Protein AF-F3FXG3-F1 (afdb_monomer_lite)

Organism: NCBI:txid629262

InterPro domains:
  IPR000873 AMP-dependent synthetase/ligase domain [PF00501] (2-48)

Sequence (66 aa):
GLLAILKAGGAYVPLDPSYPRERLQYMVKDSTPVALLVQAGTRDLLDDEHALRIDLDSVTWDAQRE

Foldseek 3Di:
DVVVCVVVVHDDDDDDLVDDLVVSQVVCVVVVEQADEEEPVCQPSDDDPRHHYDYPPDDPPVVVPD

Secondary structure (DSSP, 8-state):
-HHHHHHTT-------TTS-HHHHHHHHHHH--SEEEE-TTTTTS---SSSEEEETT---GGGG--

Structure (mmCIF, N/CA/C/O backbone):
data_AF-F3FXG3-F1
#
_entry.id   AF-F3FXG3-F1
#
loop_
_atom_site.group_PDB
_atom_site.id
_atom_site.type_symbol
_atom_site.label_atom_id
_atom_site.label_alt_id
_atom_site.label_comp_id
_atom_site.label_asym_id
_atom_site.label_entity_id
_atom_site.label_seq_id
_atom_site.pdbx_PDB_ins_code
_atom_site.Cartn_x
_atom_site.Cartn_y
_atom_site.Cartn_z
_atom_site.occupancy
_atom_site.B_iso_or_equiv
_atom_site.auth_seq_id
_atom_site.auth_comp_id
_atom_site.auth_asym_id
_atom_site.auth_atom_id
_atom_site.pdbx_PDB_model_num
ATOM 1 N N . GLY A 1 1 ? 8.187 -5.929 -0.990 1.00 85.06 1 GLY A N 1
ATOM 2 C CA . GLY A 1 1 ? 7.420 -4.670 -1.018 1.00 85.06 1 GLY A CA 1
ATOM 3 C C . GLY A 1 1 ? 8.270 -3.461 -0.687 1.00 85.06 1 GLY A C 1
ATOM 4 O O . GLY A 1 1 ? 8.774 -2.831 -1.601 1.00 85.06 1 GLY A O 1
ATOM 5 N N . LEU A 1 2 ? 8.489 -3.170 0.597 1.00 92.06 2 LEU A N 1
ATOM 6 C CA . LEU A 1 2 ? 9.143 -1.940 1.073 1.00 92.06 2 LEU A CA 1
ATOM 7 C C . LEU A 1 2 ? 10.415 -1.522 0.310 1.00 92.06 2 LEU A C 1
ATOM 9 O O . LEU A 1 2 ? 10.470 -0.435 -0.256 1.00 92.06 2 LEU A O 1
ATOM 13 N N . LEU A 1 3 ? 11.430 -2.389 0.258 1.00 94.06 3 LEU A N 1
ATOM 14 C CA . LEU A 1 3 ? 12.694 -2.052 -0.407 1.00 94.06 3 LEU A CA 1
ATOM 15 C C . LEU A 1 3 ? 12.517 -1.728 -1.895 1.00 94.06 3 LEU A C 1
ATOM 17 O O . LEU A 1 3 ? 13.278 -0.925 -2.418 1.00 94.06 3 LEU A O 1
ATOM 21 N N . ALA A 1 4 ? 11.530 -2.324 -2.571 1.00 92.88 4 ALA A N 1
ATOM 22 C CA . ALA A 1 4 ? 11.245 -2.012 -3.969 1.00 92.88 4 ALA A CA 1
ATOM 23 C C . ALA A 1 4 ? 10.735 -0.572 -4.121 1.00 92.88 4 ALA A C 1
ATOM 25 O O . ALA A 1 4 ? 11.196 0.132 -5.012 1.00 92.88 4 ALA A O 1
ATOM 26 N N . ILE A 1 5 ? 9.870 -0.115 -3.207 1.00 94.88 5 ILE A N 1
ATOM 27 C CA . ILE A 1 5 ? 9.362 1.266 -3.187 1.00 94.88 5 ILE A CA 1
ATOM 28 C C . ILE A 1 5 ? 10.522 2.249 -3.007 1.00 94.88 5 ILE A C 1
ATOM 30 O O . ILE A 1 5 ? 10.680 3.172 -3.801 1.00 94.88 5 ILE A O 1
ATOM 34 N N . LEU A 1 6 ? 11.384 2.002 -2.015 1.00 95.88 6 LEU A N 1
ATOM 35 C CA . LEU A 1 6 ? 12.532 2.872 -1.746 1.00 95.88 6 LEU A CA 1
ATOM 36 C C . LEU A 1 6 ? 13.546 2.862 -2.897 1.00 95.88 6 LEU A C 1
ATOM 38 O O . LEU A 1 6 ? 14.073 3.907 -3.264 1.00 95.88 6 LEU A O 1
ATOM 42 N N . LYS A 1 7 ? 13.800 1.697 -3.507 1.00 95.69 7 LYS A N 1
ATOM 43 C CA . LYS A 1 7 ? 14.675 1.587 -4.684 1.00 95.69 7 LYS A CA 1
ATOM 44 C C . LYS A 1 7 ? 14.114 2.304 -5.911 1.00 95.69 7 LYS A C 1
ATOM 46 O O . LYS A 1 7 ? 14.897 2.807 -6.706 1.00 95.69 7 LYS A O 1
ATOM 51 N N . ALA A 1 8 ? 12.792 2.374 -6.051 1.00 93.94 8 ALA A N 1
ATOM 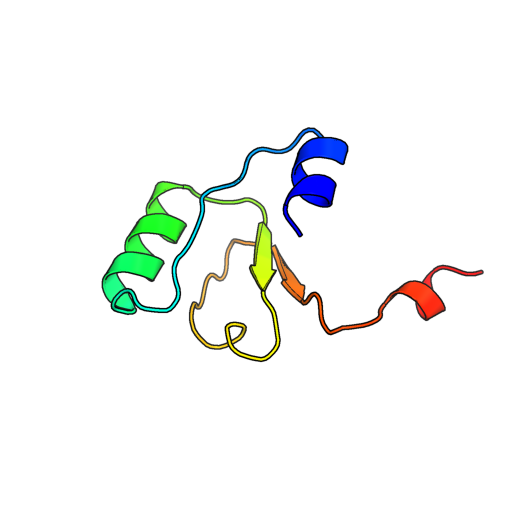52 C CA . ALA A 1 8 ? 12.128 3.165 -7.084 1.00 93.94 8 ALA A CA 1
ATOM 53 C C . ALA A 1 8 ? 12.128 4.679 -6.779 1.00 93.94 8 ALA A C 1
ATOM 55 O O . ALA A 1 8 ? 11.617 5.457 -7.579 1.00 93.94 8 ALA A O 1
ATOM 56 N N . GLY A 1 9 ? 12.681 5.106 -5.634 1.00 96.06 9 GLY A N 1
ATOM 57 C CA . GLY A 1 9 ? 12.692 6.504 -5.191 1.00 96.06 9 GLY A CA 1
ATOM 58 C C . GLY A 1 9 ? 11.374 6.975 -4.570 1.00 96.06 9 GLY A C 1
ATOM 59 O O . GLY A 1 9 ? 11.190 8.172 -4.366 1.00 96.06 9 GLY A O 1
ATOM 60 N N . GLY A 1 10 ? 10.451 6.055 -4.281 1.00 94.62 10 GLY A N 1
ATOM 61 C CA . GLY A 1 10 ? 9.154 6.361 -3.690 1.00 94.62 10 GLY A CA 1
ATOM 62 C C . GLY A 1 10 ? 9.176 6.416 -2.162 1.00 94.62 10 GLY A C 1
ATOM 63 O O . GLY A 1 10 ? 10.075 5.896 -1.500 1.00 94.62 10 GLY A O 1
ATOM 64 N N . ALA A 1 11 ? 8.116 6.996 -1.605 1.00 94.94 11 ALA A N 1
ATOM 65 C CA . ALA A 1 11 ? 7.762 6.892 -0.193 1.00 94.94 11 ALA A CA 1
ATOM 66 C C . ALA A 1 11 ? 6.555 5.956 -0.024 1.00 94.94 11 ALA A C 1
ATOM 68 O O . ALA A 1 11 ? 5.852 5.651 -0.986 1.00 94.94 11 ALA A O 1
ATOM 69 N N . TYR A 1 12 ? 6.315 5.489 1.199 1.00 94.94 12 TYR A N 1
ATOM 70 C CA . TYR A 1 12 ? 5.187 4.612 1.510 1.00 94.94 12 TYR A CA 1
ATOM 71 C C . TYR A 1 12 ? 4.535 5.013 2.830 1.00 94.94 12 TYR A C 1
ATOM 73 O O . TYR A 1 12 ? 5.194 5.539 3.728 1.00 94.94 12 TYR A O 1
ATOM 81 N N . VAL A 1 13 ? 3.245 4.703 2.950 1.00 94.44 13 VAL A N 1
ATOM 82 C CA . VAL A 1 13 ? 2.490 4.786 4.200 1.00 94.44 13 VAL A CA 1
ATOM 83 C C . VAL A 1 13 ? 2.217 3.357 4.671 1.00 94.44 13 VAL A C 1
ATOM 85 O O . VAL A 1 13 ? 1.619 2.583 3.921 1.00 94.44 13 VAL A O 1
ATOM 88 N N . PRO A 1 14 ? 2.670 2.957 5.871 1.00 93.31 14 PRO A N 1
ATOM 89 C CA . PRO A 1 14 ? 2.389 1.627 6.389 1.00 93.31 14 PRO A CA 1
ATOM 90 C C . PRO A 1 14 ? 0.904 1.498 6.753 1.00 93.31 14 PRO A C 1
ATOM 92 O O . PRO A 1 14 ? 0.365 2.307 7.509 1.00 93.31 14 PRO A O 1
ATOM 95 N N . LEU A 1 15 ? 0.258 0.455 6.232 1.00 92.50 15 LEU A N 1
ATOM 96 C CA . LEU A 1 15 ? -1.120 0.085 6.548 1.00 92.50 15 LEU A CA 1
ATOM 97 C C . LEU A 1 15 ? -1.114 -1.249 7.296 1.00 92.50 15 LEU A C 1
ATOM 99 O O . LEU A 1 15 ? -0.57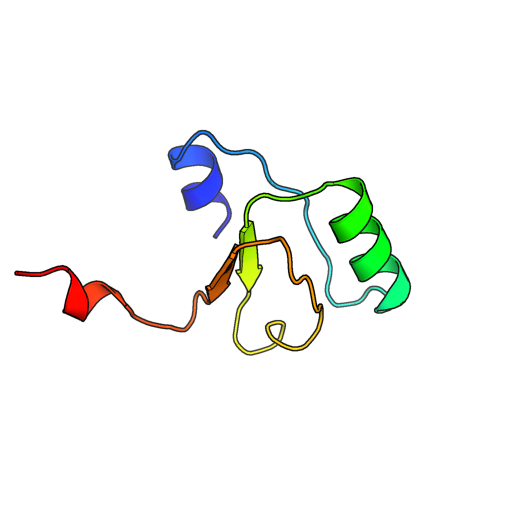5 -2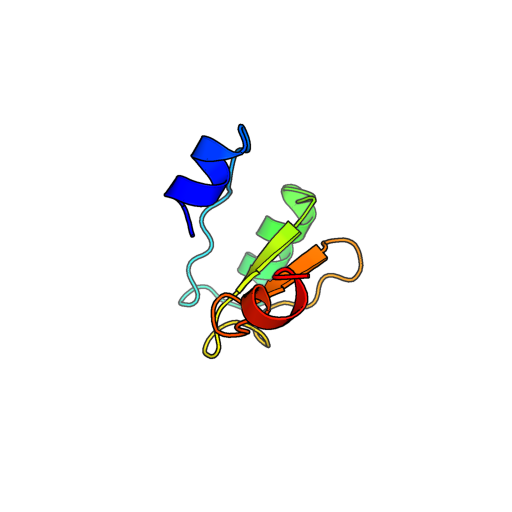.235 6.794 1.00 92.50 15 LEU A O 1
ATOM 103 N N . ASP A 1 16 ? -1.699 -1.271 8.492 1.00 92.88 16 ASP A N 1
ATOM 104 C CA . ASP A 1 16 ? -1.830 -2.477 9.312 1.00 92.88 16 ASP A CA 1
ATOM 105 C C . ASP A 1 16 ? -3.225 -3.099 9.109 1.00 92.88 16 ASP A C 1
ATOM 107 O O . ASP A 1 16 ? -4.220 -2.473 9.481 1.00 92.88 16 ASP A O 1
ATOM 111 N N . PRO A 1 17 ? -3.335 -4.321 8.555 1.00 90.75 17 PRO A N 1
ATOM 112 C CA . PRO A 1 17 ? -4.620 -4.980 8.324 1.00 90.75 17 PRO A CA 1
ATOM 113 C C . PRO A 1 17 ? -5.450 -5.244 9.587 1.00 90.75 17 PRO A C 1
ATOM 115 O O . PRO A 1 17 ? -6.638 -5.530 9.470 1.00 90.75 17 PRO A O 1
ATOM 118 N N . SER A 1 18 ? -4.852 -5.177 10.783 1.00 93.69 18 SER A N 1
ATOM 119 C CA . SER A 1 18 ? -5.578 -5.303 12.054 1.00 93.69 18 SER A CA 1
ATOM 120 C C . SER A 1 18 ? -6.428 -4.073 12.388 1.00 93.69 18 SER A C 1
ATOM 122 O O . SER A 1 18 ? -7.294 -4.139 13.265 1.00 93.69 18 SER A O 1
ATOM 124 N N . TYR A 1 19 ? -6.214 -2.949 11.696 1.00 93.88 19 TYR A N 1
ATOM 125 C CA . TYR A 1 19 ? -7.045 -1.766 11.855 1.00 93.88 19 TYR A CA 1
ATOM 126 C C . TYR A 1 19 ? -8.428 -1.943 11.218 1.00 93.88 19 TYR A C 1
ATOM 128 O O . TYR A 1 19 ? -8.560 -2.593 10.180 1.00 93.88 19 TYR A O 1
ATOM 136 N N . PRO A 1 20 ? -9.468 -1.307 11.793 1.00 93.06 20 PRO A N 1
ATOM 137 C CA . PRO A 1 20 ? -10.784 -1.258 11.170 1.00 93.06 20 PRO A CA 1
ATOM 138 C C . PRO A 1 20 ? -10.718 -0.709 9.740 1.00 93.06 20 PRO A C 1
ATOM 140 O O . PRO A 1 20 ? -9.928 0.198 9.447 1.00 93.06 20 PRO A O 1
ATOM 143 N N . ARG A 1 21 ? -11.583 -1.225 8.860 1.00 90.94 21 ARG A N 1
ATOM 144 C CA . ARG A 1 21 ? -11.619 -0.874 7.431 1.00 90.94 21 ARG A CA 1
ATOM 145 C C . ARG A 1 21 ? -11.752 0.634 7.215 1.00 90.94 21 ARG A C 1
ATOM 147 O O . ARG A 1 21 ? -11.066 1.188 6.363 1.00 90.94 21 ARG A O 1
ATOM 154 N N . GLU A 1 22 ? -12.568 1.308 8.016 1.00 91.94 22 GLU A N 1
ATOM 155 C CA . GLU A 1 22 ? -12.821 2.748 7.922 1.00 91.94 22 GLU A CA 1
ATOM 156 C C . GLU A 1 22 ? -11.544 3.559 8.172 1.00 91.94 22 GLU A C 1
ATOM 158 O O . GLU A 1 22 ? -11.278 4.550 7.491 1.00 91.94 22 GLU A O 1
ATOM 163 N N . ARG A 1 23 ? -10.710 3.113 9.122 1.00 93.62 23 ARG A N 1
ATOM 164 C CA . ARG A 1 23 ? -9.425 3.755 9.425 1.00 93.62 23 ARG A CA 1
ATOM 165 C C . ARG A 1 23 ? -8.444 3.584 8.272 1.00 93.62 23 ARG A C 1
ATOM 167 O O . ARG A 1 23 ? -7.750 4.532 7.916 1.00 93.62 23 ARG A O 1
ATOM 174 N N . LEU A 1 24 ? -8.393 2.392 7.691 1.00 93.00 24 LEU A N 1
ATOM 175 C CA . LEU A 1 24 ? -7.537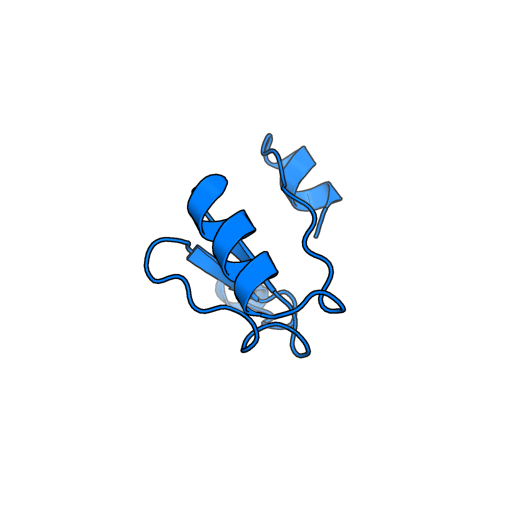 2.115 6.543 1.00 93.00 24 LEU A CA 1
ATOM 176 C C . LEU A 1 24 ? -7.960 2.937 5.320 1.00 93.00 24 LEU A C 1
ATOM 178 O O . LEU A 1 24 ? -7.111 3.559 4.687 1.00 93.00 24 LEU A O 1
ATOM 182 N N . GLN A 1 25 ? -9.264 3.021 5.042 1.00 91.50 25 GLN A N 1
ATOM 183 C CA . GLN A 1 25 ? -9.807 3.867 3.975 1.00 91.50 25 GLN A CA 1
ATOM 184 C C . GLN A 1 25 ? -9.473 5.345 4.190 1.00 91.50 25 GLN A C 1
ATOM 186 O O . GLN A 1 25 ? -9.073 6.024 3.247 1.00 91.50 25 GLN A O 1
ATOM 191 N N . TYR A 1 26 ? -9.582 5.840 5.427 1.00 92.69 26 TYR A N 1
ATOM 192 C CA . TYR A 1 26 ? -9.178 7.205 5.758 1.00 92.69 26 TYR A CA 1
ATOM 193 C C . TYR A 1 26 ? -7.695 7.449 5.448 1.00 92.69 26 TYR A C 1
ATOM 195 O O . TYR A 1 26 ? -7.370 8.424 4.781 1.00 92.69 26 TYR A O 1
ATOM 203 N N . MET A 1 27 ? -6.800 6.554 5.881 1.00 93.50 27 MET A N 1
ATOM 204 C CA . MET A 1 27 ? -5.356 6.696 5.647 1.00 93.50 27 MET A CA 1
ATOM 205 C C . MET A 1 27 ? -5.003 6.688 4.156 1.00 93.50 27 MET A C 1
ATOM 207 O O . MET A 1 27 ? -4.150 7.457 3.714 1.00 93.50 27 MET A O 1
ATOM 211 N N . VAL A 1 28 ? -5.660 5.833 3.371 1.00 92.19 28 VAL A N 1
ATOM 212 C CA . VAL A 1 28 ? -5.478 5.792 1.915 1.00 92.19 28 VAL A CA 1
ATOM 213 C C . VAL A 1 28 ? -5.967 7.092 1.279 1.00 92.19 28 VAL A C 1
ATOM 215 O O . VAL A 1 28 ? -5.222 7.730 0.541 1.00 92.19 28 VAL A O 1
ATOM 218 N N . LYS A 1 29 ? -7.171 7.548 1.635 1.00 91.31 29 LYS A N 1
ATOM 219 C CA . LYS A 1 29 ? -7.745 8.781 1.088 1.00 91.31 29 LYS A CA 1
ATOM 220 C C . LYS A 1 29 ? -6.918 10.022 1.430 1.00 91.31 29 LYS A C 1
ATOM 222 O O . LYS A 1 29 ? -6.765 10.893 0.583 1.00 91.31 29 LYS A O 1
ATOM 227 N N . ASP A 1 30 ? -6.408 10.104 2.655 1.00 93.56 30 ASP A N 1
ATOM 228 C CA . ASP A 1 30 ? -5.591 11.225 3.133 1.00 93.56 30 ASP A CA 1
ATOM 229 C C . ASP A 1 30 ? -4.203 11.250 2.475 1.00 93.56 30 ASP A C 1
ATOM 231 O O . ASP A 1 30 ? -3.705 12.309 2.104 1.00 93.56 30 ASP A O 1
ATOM 235 N N . SER A 1 31 ? -3.594 10.077 2.268 1.00 92.75 31 SER A N 1
ATOM 236 C CA . SER A 1 31 ? -2.268 9.984 1.644 1.00 92.75 31 SER A CA 1
ATOM 237 C C . SER A 1 31 ? -2.282 10.112 0.120 1.00 92.75 31 SER A C 1
ATOM 239 O O . SER A 1 31 ? -1.234 10.393 -0.465 1.00 92.75 31 SER A O 1
ATOM 241 N N . THR A 1 32 ? -3.439 9.943 -0.532 1.00 92.44 32 THR A N 1
ATOM 242 C CA . THR A 1 32 ? -3.604 10.010 -1.998 1.00 92.44 32 THR A CA 1
ATOM 243 C C . THR A 1 32 ? -2.498 9.251 -2.752 1.00 92.44 32 THR A C 1
ATOM 245 O O . THR A 1 32 ? -1.757 9.843 -3.544 1.00 92.44 32 THR A O 1
ATOM 248 N N . PRO A 1 33 ? -2.293 7.952 -2.463 1.00 92.81 33 PRO A N 1
ATOM 249 C CA . PRO A 1 33 ? -1.169 7.216 -3.008 1.00 92.81 33 PRO A CA 1
ATOM 250 C C . PRO A 1 33 ? -1.342 7.005 -4.513 1.00 92.81 33 PRO A C 1
ATOM 252 O O . PRO A 1 33 ? -2.427 6.713 -5.003 1.00 92.81 33 PRO A O 1
ATOM 255 N N . VAL A 1 34 ? -0.234 7.061 -5.251 1.00 93.12 34 VAL A N 1
ATOM 256 C CA . VAL A 1 34 ? -0.232 6.717 -6.684 1.00 93.12 34 VAL A CA 1
ATOM 257 C C . VAL A 1 34 ? -0.467 5.221 -6.922 1.00 93.12 34 VAL A C 1
ATOM 259 O O . VAL A 1 34 ? -0.951 4.826 -7.981 1.00 93.12 34 VAL A O 1
ATOM 262 N N . ALA A 1 35 ? -0.114 4.380 -5.946 1.00 92.88 35 ALA A N 1
ATOM 263 C CA . ALA A 1 35 ? -0.269 2.936 -6.019 1.00 92.88 35 ALA A CA 1
ATOM 264 C C . ALA A 1 35 ? -0.485 2.308 -4.635 1.00 92.88 35 ALA A C 1
ATOM 266 O O . ALA A 1 35 ? 0.099 2.748 -3.642 1.00 92.88 35 ALA A O 1
ATOM 267 N N . LEU A 1 36 ? -1.271 1.233 -4.591 1.00 93.69 36 LEU A N 1
ATOM 268 C CA . LEU A 1 36 ? -1.485 0.386 -3.422 1.00 93.69 36 LEU A CA 1
ATOM 269 C C . LEU A 1 36 ? -0.810 -0.963 -3.632 1.00 93.69 36 LEU A C 1
ATOM 271 O O . LEU A 1 36 ? -1.137 -1.700 -4.561 1.00 93.69 36 LEU A O 1
ATOM 275 N N . LEU A 1 37 ? 0.116 -1.298 -2.737 1.00 92.94 37 LEU A N 1
ATOM 276 C CA . LEU A 1 37 ? 0.770 -2.598 -2.728 1.00 92.94 37 LEU A CA 1
ATOM 277 C C . LEU A 1 37 ? -0.027 -3.573 -1.860 1.00 92.94 37 LEU A C 1
ATOM 279 O O . LEU A 1 37 ? -0.173 -3.353 -0.657 1.00 92.94 37 LEU A O 1
ATOM 283 N N . VAL A 1 38 ? -0.514 -4.652 -2.464 1.00 92.69 38 VAL A N 1
ATOM 284 C CA . VAL A 1 38 ? -1.344 -5.662 -1.801 1.00 92.69 38 VAL A CA 1
ATOM 285 C C . VAL A 1 38 ? -0.762 -7.064 -1.967 1.00 92.69 38 VAL A C 1
ATOM 287 O O . VAL A 1 38 ? 0.153 -7.291 -2.755 1.00 92.69 38 VAL A O 1
ATOM 290 N N . GLN A 1 39 ? -1.293 -7.993 -1.182 1.00 92.06 39 GLN A N 1
ATOM 291 C CA . GLN A 1 39 ? -1.035 -9.431 -1.254 1.00 92.06 39 GLN A CA 1
ATOM 292 C C . GLN A 1 39 ? -2.370 -10.168 -1.080 1.00 92.06 39 GLN A C 1
ATOM 294 O O . GLN A 1 39 ? -3.370 -9.552 -0.698 1.00 92.06 39 GLN A O 1
ATOM 299 N N . ALA A 1 40 ? -2.402 -11.479 -1.295 1.00 90.06 40 ALA A N 1
ATOM 300 C CA . ALA A 1 40 ? -3.607 -12.303 -1.329 1.00 90.06 40 ALA A CA 1
ATOM 301 C C . ALA A 1 40 ? -4.542 -12.073 -0.129 1.00 90.06 40 ALA A C 1
ATOM 303 O O . ALA A 1 40 ? -5.753 -11.972 -0.300 1.00 90.06 40 ALA A O 1
ATOM 304 N N . GLY A 1 41 ? -3.986 -11.928 1.079 1.00 89.25 41 GLY A N 1
ATOM 305 C CA . GLY A 1 41 ? -4.764 -11.705 2.304 1.00 89.25 41 GLY A CA 1
ATOM 306 C C . GLY A 1 41 ? -5.303 -10.281 2.501 1.00 89.25 41 GLY A C 1
ATOM 307 O O . GLY A 1 41 ? -6.130 -10.071 3.382 1.00 89.25 41 GLY A O 1
ATOM 308 N N . THR A 1 42 ? -4.840 -9.294 1.727 1.00 90.31 42 THR A N 1
ATOM 309 C CA . THR A 1 42 ? -5.195 -7.871 1.905 1.00 90.31 42 THR A CA 1
ATOM 310 C C . THR A 1 42 ? -5.757 -7.205 0.653 1.00 90.31 42 THR A C 1
ATOM 312 O O . THR A 1 42 ? -6.219 -6.068 0.732 1.00 90.31 42 THR A O 1
ATOM 315 N N . ARG A 1 43 ? -5.756 -7.889 -0.496 1.00 88.38 43 ARG A N 1
ATOM 316 C CA . ARG A 1 43 ? -6.178 -7.327 -1.790 1.00 88.38 43 ARG A CA 1
ATOM 317 C C . ARG A 1 43 ? -7.615 -6.786 -1.803 1.00 88.38 43 ARG A C 1
ATOM 319 O O . ARG A 1 43 ? -7.857 -5.770 -2.445 1.00 88.38 43 ARG A O 1
ATOM 326 N N . ASP A 1 44 ? -8.512 -7.412 -1.036 1.00 87.69 44 ASP A N 1
ATOM 327 C CA . ASP A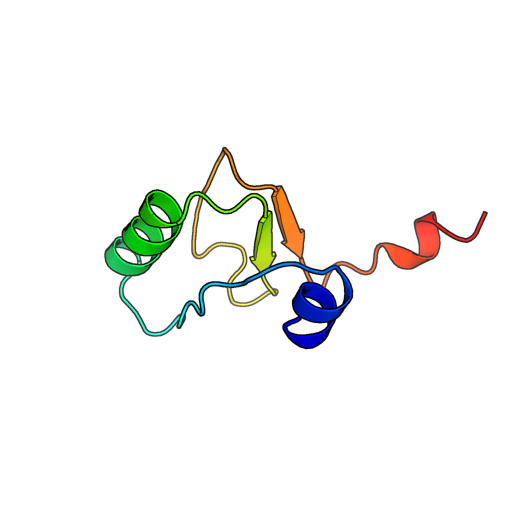 1 44 ? -9.951 -7.098 -0.969 1.00 87.69 44 ASP A CA 1
ATOM 328 C C . ASP A 1 44 ? -10.311 -6.232 0.267 1.00 87.69 44 ASP A C 1
ATOM 330 O O . ASP A 1 44 ? -11.481 -6.025 0.615 1.00 87.69 44 ASP A O 1
ATOM 334 N N . LEU A 1 45 ? -9.297 -5.749 0.996 1.00 85.12 45 LEU A N 1
ATOM 335 C CA . LEU A 1 45 ? -9.481 -4.997 2.241 1.00 85.12 45 LEU A CA 1
ATOM 336 C C . LEU A 1 45 ? -9.847 -3.529 1.999 1.00 85.12 45 LEU A C 1
ATOM 338 O O . LEU A 1 45 ? -10.536 -2.915 2.813 1.00 85.12 45 LEU A O 1
ATOM 342 N N . LEU A 1 46 ? -9.366 -2.971 0.894 1.00 83.56 46 LEU A N 1
ATOM 343 C CA . LEU A 1 46 ? -9.473 -1.559 0.556 1.00 83.56 46 LEU A CA 1
ATOM 344 C C . LEU A 1 46 ? -9.893 -1.441 -0.889 1.00 83.56 46 LEU A C 1
ATOM 346 O O . LEU A 1 46 ? -9.302 -2.119 -1.718 1.00 83.56 46 LEU A O 1
ATOM 350 N N . ASP A 1 47 ? -10.831 -0.548 -1.171 1.00 74.81 47 ASP A N 1
ATOM 351 C CA . ASP A 1 47 ? -11.195 -0.157 -2.524 1.00 74.81 47 ASP A CA 1
ATOM 352 C C . ASP A 1 47 ? -10.763 1.291 -2.720 1.00 74.81 47 ASP A C 1
ATOM 354 O O . ASP A 1 47 ? -11.183 2.176 -1.974 1.00 74.81 47 ASP A O 1
ATOM 358 N N . ASP A 1 48 ? -9.876 1.503 -3.686 1.00 76.44 48 ASP A N 1
ATOM 359 C CA . ASP A 1 48 ? -9.465 2.824 -4.138 1.00 76.44 48 ASP A CA 1
ATOM 360 C C . ASP A 1 48 ? -9.464 2.809 -5.667 1.00 76.44 48 ASP A C 1
ATOM 362 O O . ASP A 1 48 ? -8.735 2.037 -6.289 1.00 76.44 48 ASP A O 1
ATOM 366 N N . GLU A 1 49 ? -10.330 3.627 -6.261 1.00 72.69 49 GLU A N 1
ATOM 367 C CA . GLU A 1 49 ? -10.473 3.745 -7.714 1.00 72.69 49 GLU A CA 1
ATOM 368 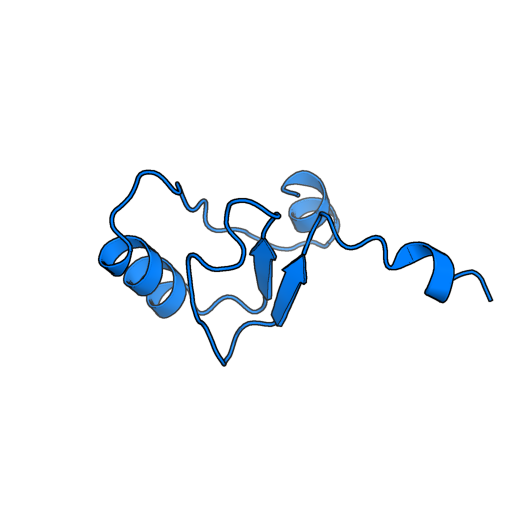C C . GLU A 1 49 ? -9.347 4.575 -8.349 1.00 72.69 49 GLU A C 1
ATOM 370 O O . GLU A 1 49 ? -9.141 4.514 -9.560 1.00 72.69 49 GLU A O 1
ATOM 375 N N . HIS A 1 50 ? -8.614 5.358 -7.553 1.00 80.38 50 HIS A N 1
ATOM 376 C CA . HIS A 1 50 ? -7.609 6.302 -8.037 1.00 80.38 50 HIS A CA 1
ATOM 377 C C . HIS A 1 50 ? -6.177 5.772 -7.931 1.00 80.38 50 HIS A C 1
ATOM 379 O O . HIS A 1 50 ? -5.299 6.258 -8.647 1.00 80.38 50 HIS A O 1
ATOM 385 N N . ALA A 1 51 ? -5.935 4.779 -7.076 1.00 86.44 51 ALA A N 1
ATOM 386 C CA . ALA A 1 51 ? -4.615 4.195 -6.885 1.00 86.44 51 ALA A CA 1
ATOM 387 C C . ALA A 1 51 ? -4.410 2.934 -7.739 1.00 86.44 51 ALA A C 1
ATOM 389 O O . ALA A 1 51 ? -5.227 2.012 -7.744 1.00 86.44 51 ALA A O 1
ATOM 390 N N . LEU A 1 52 ? -3.257 2.837 -8.410 1.00 90.31 52 LEU A N 1
ATOM 391 C CA . LEU A 1 52 ? -2.868 1.612 -9.111 1.00 90.31 52 LEU A CA 1
ATOM 392 C C . LEU A 1 52 ? -2.658 0.470 -8.107 1.00 90.31 52 LEU A C 1
ATOM 394 O O . LEU A 1 52 ? -1.774 0.543 -7.254 1.00 90.31 52 LEU A O 1
ATOM 398 N N . ARG A 1 53 ? -3.410 -0.624 -8.227 1.00 90.56 53 ARG A N 1
ATOM 399 C CA . ARG A 1 53 ? -3.211 -1.804 -7.377 1.00 90.56 53 ARG A CA 1
ATOM 400 C C . ARG A 1 53 ? -2.086 -2.684 -7.929 1.00 90.56 53 ARG A C 1
ATOM 402 O O . ARG A 1 53 ? -2.161 -3.163 -9.056 1.00 90.56 53 ARG A O 1
ATOM 409 N N . ILE A 1 54 ? -1.062 -2.917 -7.114 1.00 90.94 54 ILE A N 1
ATOM 410 C CA . ILE A 1 54 ? 0.058 -3.817 -7.403 1.00 90.94 54 ILE A CA 1
ATOM 411 C C . ILE A 1 54 ? -0.075 -5.028 -6.479 1.00 90.94 54 ILE A C 1
ATOM 413 O O . ILE A 1 54 ? 0.090 -4.897 -5.266 1.00 90.94 54 ILE A O 1
ATOM 417 N N . ASP A 1 55 ? -0.380 -6.197 -7.041 1.00 90.75 55 ASP A N 1
ATOM 418 C CA . ASP A 1 55 ? -0.485 -7.451 -6.289 1.00 90.75 55 ASP A CA 1
ATOM 419 C C . ASP A 1 55 ? 0.857 -8.197 -6.307 1.00 90.75 55 ASP A C 1
ATOM 421 O O . ASP A 1 55 ? 1.348 -8.592 -7.368 1.00 90.75 55 ASP A O 1
ATOM 425 N N . LEU A 1 56 ? 1.452 -8.375 -5.126 1.00 89.12 56 LEU A N 1
ATOM 426 C CA . LEU A 1 56 ? 2.726 -9.071 -4.941 1.00 89.12 56 LEU A CA 1
ATOM 427 C C . LEU A 1 56 ? 2.670 -10.556 -5.302 1.00 89.12 56 LEU A C 1
ATOM 429 O O . LEU A 1 56 ? 3.702 -11.112 -5.674 1.00 89.12 56 LEU A O 1
ATOM 433 N N . ASP A 1 57 ? 1.502 -11.182 -5.192 1.00 89.56 57 ASP A N 1
ATOM 434 C CA . ASP A 1 57 ? 1.332 -12.606 -5.475 1.00 89.56 57 ASP A CA 1
ATOM 435 C C . ASP A 1 57 ? 1.020 -12.857 -6.957 1.00 89.56 57 ASP A C 1
ATOM 437 O O . ASP A 1 57 ? 1.061 -13.994 -7.434 1.00 89.56 57 ASP A O 1
ATOM 441 N N . SER A 1 58 ? 0.762 -11.789 -7.721 1.00 83.38 58 SER A N 1
ATOM 442 C CA . SER A 1 58 ? 0.652 -11.864 -9.173 1.00 83.38 58 SER A CA 1
ATOM 443 C C . SER A 1 58 ? 2.045 -11.846 -9.815 1.00 83.38 58 SER A C 1
ATOM 445 O O . SER A 1 58 ? 2.720 -10.819 -9.907 1.00 83.38 58 SER A O 1
ATOM 447 N N . VAL A 1 59 ? 2.514 -13.010 -10.272 1.00 68.19 59 VAL A N 1
ATOM 448 C CA . VAL A 1 59 ? 3.760 -13.097 -11.046 1.00 68.19 59 VAL A CA 1
ATOM 449 C C . VAL A 1 59 ? 3.483 -12.607 -12.468 1.00 68.19 59 VAL A C 1
ATOM 451 O O . VAL A 1 59 ? 2.943 -13.334 -13.294 1.00 68.19 59 VAL A O 1
ATOM 454 N N . THR A 1 60 ? 3.856 -11.362 -12.758 1.00 68.19 60 THR A N 1
ATOM 455 C CA . THR A 1 60 ? 3.750 -10.748 -14.099 1.00 68.19 60 THR A CA 1
ATOM 456 C C . THR A 1 60 ? 5.065 -10.779 -14.886 1.00 68.19 60 THR A C 1
ATOM 458 O O . THR A 1 60 ? 5.096 -10.416 -16.059 1.00 68.19 60 THR A O 1
ATOM 461 N N . TRP A 1 61 ? 6.151 -11.257 -14.268 1.00 63.12 61 TRP A N 1
ATOM 462 C CA . TRP A 1 61 ? 7.505 -11.240 -14.834 1.00 63.12 61 TRP A CA 1
ATOM 463 C C . TRP A 1 61 ? 7.682 -12.080 -16.107 1.00 63.12 61 TRP A C 1
ATOM 465 O O . TRP A 1 61 ? 8.496 -11.709 -16.950 1.00 63.12 61 TRP A O 1
ATOM 475 N N . ASP A 1 62 ? 6.919 -13.162 -16.292 1.00 57.69 62 ASP A N 1
ATOM 476 C CA . ASP A 1 62 ? 7.005 -13.970 -17.521 1.00 57.69 62 ASP A CA 1
ATOM 477 C C . ASP A 1 62 ? 6.512 -13.214 -18.768 1.00 57.69 62 ASP A C 1
ATOM 479 O O . ASP A 1 62 ? 6.958 -13.511 -19.871 1.00 57.69 62 ASP A O 1
ATOM 483 N N . ALA A 1 63 ? 5.675 -12.182 -18.609 1.00 58.78 63 ALA A N 1
ATOM 484 C CA . ALA A 1 63 ? 5.180 -11.361 -19.718 1.00 58.78 63 ALA A CA 1
ATOM 485 C C . ALA A 1 63 ? 6.170 -10.271 -20.188 1.00 58.78 63 ALA A C 1
ATOM 487 O O . ALA A 1 63 ? 5.887 -9.578 -21.159 1.00 58.78 63 ALA A O 1
ATOM 488 N N . GLN A 1 64 ? 7.308 -10.085 -19.504 1.00 53.88 64 GLN A N 1
ATOM 489 C CA . GLN A 1 64 ? 8.300 -9.033 -19.799 1.00 53.88 64 GLN A CA 1
ATOM 490 C C . GLN A 1 64 ? 9.657 -9.577 -20.285 1.00 53.88 64 GLN A C 1
ATOM 492 O O . GLN A 1 64 ? 10.629 -8.827 -20.355 1.00 53.88 64 GLN A O 1
ATOM 497 N N . ARG A 1 65 ? 9.752 -10.880 -20.587 1.00 53.88 65 ARG A N 1
ATOM 498 C CA . ARG A 1 65 ? 10.989 -11.548 -21.040 1.00 53.88 65 ARG A CA 1
ATOM 499 C C . ARG A 1 65 ? 11.161 -11.631 -22.568 1.00 53.88 65 ARG A C 1
ATOM 501 O O . ARG A 1 65 ? 12.037 -12.376 -23.010 1.00 53.88 65 ARG A O 1
ATOM 508 N N . GLU A 1 66 ? 10.368 -10.893 -23.342 1.00 42.44 66 GLU A N 1
ATOM 509 C CA . GLU A 1 66 ? 10.536 -10.728 -24.799 1.00 42.44 66 GLU A CA 1
ATOM 510 C C . GLU A 1 66 ? 11.242 -9.414 -25.152 1.00 42.44 66 GLU A C 1
ATOM 512 O O . GLU A 1 66 ? 10.864 -8.362 -24.587 1.00 42.44 66 GLU A O 1
#

pLDDT: mean 86.74, std 11.87, range [42.44, 96.06]

Radius of gyration: 12.87 Å; chains: 1; bounding box: 28×25×37 Å